Protein AF-A0A523FGY4-F1 (afdb_monomer_lite)

Foldseek 3Di:
DPDPPPPPVVVVVPPPVPCQVDWDDDDPDIDGDDDDPVSQQVVQLVCLCVVCVVVPDDDDPVCVVSSGNDDPPSD

Structure (mmCIF, N/CA/C/O backbone):
data_AF-A0A523FGY4-F1
#
_entry.id   AF-A0A523FGY4-F1
#
loop_
_atom_site.group_PDB
_atom_site.id
_atom_site.type_symbol
_atom_site.label_atom_id
_atom_site.label_alt_id
_atom_site.label_comp_id
_atom_site.label_asym_id
_atom_site.label_entity_id
_atom_site.label_seq_id
_atom_site.pdbx_PDB_ins_code
_atom_site.Cartn_x
_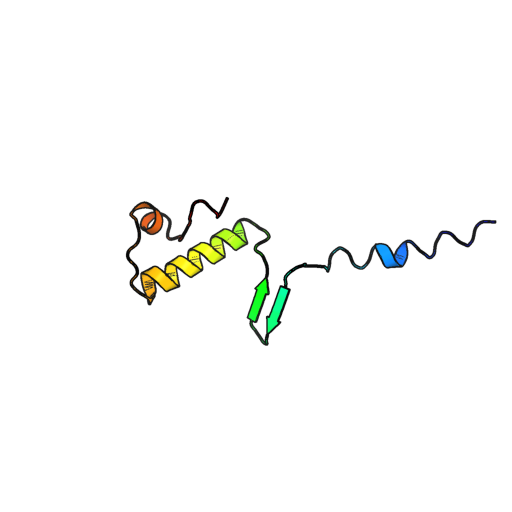atom_site.Cartn_y
_atom_site.Cartn_z
_atom_site.occupancy
_atom_site.B_iso_or_equiv
_atom_site.auth_seq_id
_atom_site.auth_comp_id
_atom_site.auth_asym_id
_atom_site.auth_atom_id
_atom_site.pdbx_PDB_model_num
ATOM 1 N N . MET A 1 1 ? 27.773 -6.184 -53.578 1.00 50.66 1 MET A N 1
ATOM 2 C CA . MET A 1 1 ? 27.807 -5.273 -52.411 1.00 50.66 1 MET A CA 1
ATOM 3 C C . MET A 1 1 ? 26.672 -5.637 -51.454 1.00 50.66 1 MET A C 1
ATOM 5 O O . MET A 1 1 ? 25.708 -4.898 -51.337 1.00 50.66 1 MET A O 1
ATOM 9 N N . GLU A 1 2 ? 26.755 -6.798 -50.797 1.00 52.34 2 GLU A N 1
ATOM 10 C CA . GLU A 1 2 ? 25.625 -7.346 -50.025 1.00 52.34 2 GLU A CA 1
ATOM 11 C C . GLU A 1 2 ? 26.094 -8.212 -48.847 1.00 52.34 2 GLU A C 1
ATOM 13 O O . GLU A 1 2 ? 25.752 -9.382 -48.703 1.00 52.34 2 GLU A O 1
ATOM 18 N N . ALA A 1 3 ? 26.952 -7.647 -47.997 1.00 51.91 3 ALA A N 1
ATOM 19 C CA . ALA A 1 3 ? 27.463 -8.372 -46.830 1.00 51.91 3 ALA A CA 1
ATOM 20 C C . ALA A 1 3 ? 27.740 -7.490 -45.600 1.00 51.91 3 ALA A C 1
ATOM 22 O O . ALA A 1 3 ? 28.393 -7.938 -44.665 1.00 51.91 3 ALA A O 1
ATOM 23 N N . ALA A 1 4 ? 27.222 -6.255 -45.559 1.00 53.81 4 ALA A N 1
ATOM 24 C CA . ALA A 1 4 ? 27.493 -5.307 -44.469 1.00 53.81 4 ALA A CA 1
ATOM 25 C C . ALA A 1 4 ? 26.229 -4.676 -43.846 1.00 53.81 4 ALA A C 1
ATOM 27 O O . ALA A 1 4 ? 26.298 -3.601 -43.267 1.00 53.81 4 ALA A O 1
ATOM 28 N N . ARG A 1 5 ? 25.059 -5.326 -43.958 1.00 56.06 5 ARG A N 1
ATOM 29 C CA . ARG A 1 5 ? 23.802 -4.864 -43.318 1.00 56.06 5 ARG A CA 1
ATOM 30 C C . ARG A 1 5 ? 23.051 -5.936 -42.525 1.00 56.06 5 ARG A C 1
ATOM 32 O O . ARG A 1 5 ? 21.883 -5.763 -42.213 1.00 56.06 5 ARG A O 1
ATOM 39 N N . ARG A 1 6 ? 23.700 -7.055 -42.191 1.00 54.34 6 ARG A N 1
ATOM 40 C CA . ARG A 1 6 ? 23.066 -8.147 -41.424 1.00 54.34 6 ARG A CA 1
ATOM 41 C C . ARG A 1 6 ? 23.636 -8.362 -40.021 1.00 54.34 6 ARG A C 1
ATOM 43 O O . ARG A 1 6 ? 23.166 -9.240 -39.316 1.00 54.34 6 ARG A O 1
ATOM 50 N N . ARG A 1 7 ? 24.623 -7.565 -39.599 1.00 50.59 7 ARG A N 1
ATOM 51 C CA . ARG A 1 7 ? 25.287 -7.724 -38.290 1.00 50.59 7 ARG A CA 1
ATOM 52 C C . ARG A 1 7 ? 24.865 -6.706 -37.227 1.00 50.59 7 ARG A C 1
ATOM 54 O O . ARG A 1 7 ? 25.148 -6.930 -36.061 1.00 50.59 7 ARG A O 1
ATOM 61 N N . THR A 1 8 ? 24.155 -5.643 -37.600 1.00 46.06 8 THR A N 1
ATOM 62 C CA . THR A 1 8 ? 23.793 -4.566 -36.660 1.00 46.06 8 THR A CA 1
ATOM 63 C C . THR A 1 8 ? 22.464 -4.819 -35.9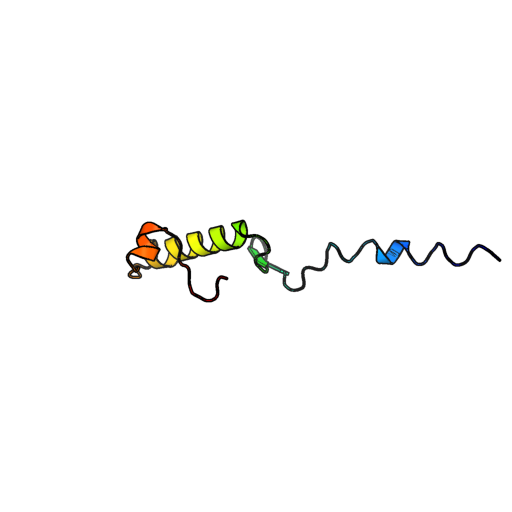37 1.00 46.06 8 THR A C 1
ATOM 65 O O . THR A 1 8 ? 22.317 -4.437 -34.786 1.00 46.06 8 THR A O 1
ATOM 68 N N . TRP A 1 9 ? 21.532 -5.559 -36.543 1.00 48.25 9 TRP A N 1
ATOM 69 C CA . TRP A 1 9 ? 20.184 -5.757 -35.985 1.00 48.25 9 TRP A CA 1
ATOM 70 C C . TRP A 1 9 ? 20.093 -6.820 -34.876 1.00 48.25 9 TRP A C 1
ATOM 72 O O . TRP A 1 9 ? 19.102 -6.879 -34.157 1.00 48.25 9 TRP A O 1
ATOM 82 N N . PHE A 1 10 ? 21.120 -7.661 -34.700 1.00 49.31 10 PHE A N 1
ATOM 83 C CA . PHE A 1 10 ? 21.082 -8.756 -33.717 1.00 49.31 10 PHE A CA 1
ATOM 84 C C . PHE A 1 10 ? 21.402 -8.292 -32.281 1.00 49.31 10 PHE A C 1
ATOM 86 O O . PHE A 1 10 ? 20.998 -8.940 -31.322 1.00 49.31 10 PHE A O 1
ATOM 93 N N . MET A 1 11 ? 22.091 -7.153 -32.115 1.00 46.31 11 MET A N 1
ATOM 94 C CA . MET A 1 11 ? 22.378 -6.561 -30.796 1.00 46.31 11 MET A CA 1
ATOM 95 C C . MET A 1 11 ? 21.287 -5.600 -30.299 1.00 46.31 11 MET A C 1
ATOM 97 O O . MET A 1 11 ? 21.235 -5.322 -29.103 1.00 46.31 11 MET A O 1
ATOM 101 N N . GLU A 1 12 ? 20.416 -5.115 -31.187 1.00 50.59 12 GLU A N 1
ATOM 102 C CA . GLU A 1 12 ? 19.305 -4.212 -30.849 1.00 50.59 12 GLU A CA 1
ATOM 103 C C . GLU A 1 12 ? 18.091 -4.983 -30.301 1.00 50.59 12 GLU A C 1
ATOM 105 O O . GLU A 1 12 ? 17.408 -4.524 -29.389 1.00 50.59 12 GLU A O 1
ATOM 110 N N . ALA A 1 13 ? 17.879 -6.212 -30.783 1.00 50.38 13 ALA A N 1
ATOM 111 C CA . ALA A 1 13 ? 16.748 -7.053 -30.393 1.00 50.38 13 ALA A CA 1
ATOM 112 C C . ALA A 1 13 ? 16.871 -7.697 -28.994 1.00 50.38 13 ALA A C 1
ATOM 114 O O . ALA A 1 13 ? 15.879 -8.204 -28.480 1.00 50.38 13 ALA A O 1
ATOM 115 N N . ILE A 1 14 ? 18.054 -7.683 -28.359 1.00 54.38 14 ILE A N 1
ATOM 116 C CA . ILE A 1 14 ? 18.303 -8.406 -27.093 1.00 54.38 14 ILE A CA 1
ATOM 117 C C . ILE A 1 14 ? 18.217 -7.536 -25.819 1.00 54.38 14 ILE A C 1
ATOM 119 O O . ILE A 1 14 ? 18.306 -8.088 -24.732 1.00 54.38 14 ILE A O 1
ATOM 123 N N . ARG A 1 15 ? 17.977 -6.213 -25.850 1.00 52.25 15 ARG A N 1
ATOM 124 C CA . ARG A 1 15 ? 18.035 -5.424 -24.586 1.00 52.25 15 ARG A CA 1
ATOM 125 C C . ARG A 1 15 ? 16.940 -4.413 -24.268 1.00 52.25 15 ARG A C 1
ATOM 127 O O . ARG A 1 15 ? 17.051 -3.743 -23.247 1.00 52.25 15 ARG A O 1
ATOM 134 N N . PHE A 1 16 ? 15.856 -4.340 -25.034 1.00 47.44 16 PHE A N 1
ATOM 135 C CA . PHE A 1 16 ? 14.716 -3.507 -24.622 1.00 47.44 16 PHE A CA 1
ATOM 136 C C . PHE A 1 16 ? 13.755 -4.218 -23.657 1.00 47.44 16 PHE A C 1
ATOM 138 O O . PHE A 1 16 ? 13.108 -3.551 -22.860 1.00 47.44 16 PHE A O 1
ATOM 145 N N . SER A 1 17 ? 13.714 -5.556 -23.648 1.00 51.31 17 SER A N 1
ATOM 146 C CA . SER A 1 17 ? 12.830 -6.311 -22.740 1.00 51.31 17 SER A CA 1
ATOM 147 C C . SER A 1 17 ? 13.336 -6.392 -21.290 1.00 51.31 17 SER A C 1
ATOM 149 O O . SER A 1 17 ? 12.547 -6.702 -20.402 1.00 51.31 17 SER A O 1
ATOM 151 N N . GLU A 1 18 ? 14.625 -6.140 -21.033 1.00 56.75 18 GLU A N 1
ATOM 152 C CA . GLU A 1 18 ? 15.227 -6.224 -19.687 1.00 56.75 18 GLU A CA 1
ATOM 153 C C . GLU A 1 18 ? 15.416 -4.861 -19.006 1.00 56.75 18 GLU A C 1
ATOM 155 O O . GLU A 1 18 ? 15.745 -4.800 -17.821 1.00 56.75 18 GLU A O 1
ATOM 160 N N . TYR A 1 19 ? 15.205 -3.751 -19.719 1.00 59.53 19 TYR A N 1
ATOM 161 C CA . TYR A 1 19 ? 15.352 -2.422 -19.138 1.00 59.53 19 TYR A CA 1
ATOM 162 C C . TYR A 1 19 ? 14.085 -2.046 -18.364 1.00 59.53 19 TYR A C 1
ATOM 164 O O . TYR A 1 19 ? 13.180 -1.408 -18.898 1.00 59.53 19 TYR A O 1
ATOM 172 N N . ARG A 1 20 ? 14.016 -2.455 -17.092 1.00 70.00 20 ARG A N 1
ATOM 173 C CA . ARG A 1 20 ? 13.062 -1.899 -16.125 1.00 70.00 20 ARG A CA 1
ATOM 174 C C . ARG A 1 20 ? 13.694 -0.648 -15.514 1.00 70.00 20 ARG A C 1
ATOM 176 O O . ARG A 1 20 ? 14.596 -0.796 -14.689 1.00 70.00 20 ARG A O 1
ATOM 183 N N . PRO A 1 21 ? 13.268 0.568 -15.908 1.00 66.06 21 PRO A N 1
ATOM 184 C CA . PRO A 1 21 ? 13.968 1.809 -15.566 1.00 66.06 21 PRO A CA 1
ATOM 185 C C . PRO A 1 21 ? 14.098 2.056 -14.055 1.00 66.06 21 PRO A C 1
ATOM 187 O O . PRO A 1 21 ? 14.951 2.837 -13.644 1.00 66.06 21 PRO A O 1
ATOM 190 N N . VAL A 1 22 ? 13.307 1.363 -13.224 1.00 79.00 22 VAL A N 1
ATOM 191 C CA . VAL A 1 22 ? 13.417 1.375 -11.761 1.00 79.00 22 VAL A CA 1
ATOM 192 C C . VAL A 1 22 ? 13.178 -0.043 -11.216 1.00 79.00 22 VAL A C 1
ATOM 194 O O . VAL A 1 22 ? 12.048 -0.406 -10.900 1.00 79.00 22 VAL A O 1
ATOM 197 N N . SER A 1 23 ? 14.235 -0.858 -11.122 1.00 88.12 23 SER A N 1
ATOM 198 C CA . SER A 1 23 ? 14.275 -2.068 -10.281 1.00 88.12 23 SER A CA 1
ATOM 199 C C . SER A 1 23 ? 15.558 -2.068 -9.445 1.00 88.12 23 SER A C 1
ATOM 201 O O . SER A 1 23 ? 16.661 -1.948 -9.980 1.00 88.12 23 SER A O 1
ATOM 203 N N . ILE A 1 24 ? 15.418 -2.172 -8.123 1.00 90.81 24 ILE A N 1
ATOM 204 C CA . ILE A 1 24 ? 16.517 -2.244 -7.155 1.00 90.81 24 ILE A CA 1
ATOM 205 C C . ILE A 1 24 ? 16.340 -3.523 -6.345 1.00 90.81 24 ILE A C 1
ATOM 207 O O . ILE A 1 24 ? 15.308 -3.723 -5.708 1.00 90.81 24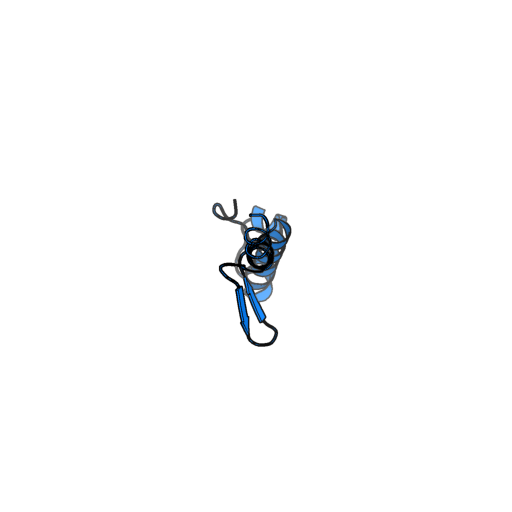 ILE A O 1
ATOM 211 N N . ARG A 1 25 ? 17.362 -4.382 -6.327 1.00 92.81 25 ARG A N 1
ATOM 212 C CA . ARG A 1 25 ? 17.351 -5.643 -5.575 1.00 92.81 25 ARG A CA 1
ATOM 213 C C . ARG A 1 25 ? 18.355 -5.620 -4.430 1.00 92.81 25 ARG A C 1
ATOM 215 O O . ARG A 1 25 ? 19.500 -5.216 -4.607 1.00 92.81 25 ARG A O 1
ATOM 222 N N . SER A 1 26 ? 17.933 -6.105 -3.266 1.00 93.88 26 SER A N 1
ATOM 223 C CA . SER A 1 26 ? 18.781 -6.320 -2.094 1.00 93.88 26 SER A CA 1
ATOM 224 C C . SER A 1 26 ? 18.390 -7.628 -1.414 1.00 93.88 26 SER A C 1
ATOM 226 O O . SER A 1 26 ? 17.310 -7.745 -0.840 1.00 93.88 26 SER A O 1
ATOM 228 N N . ARG A 1 27 ? 19.275 -8.632 -1.480 1.00 94.56 27 ARG A N 1
ATOM 229 C CA . ARG A 1 27 ? 19.016 -9.998 -0.989 1.00 94.56 27 ARG A CA 1
ATOM 230 C C . ARG A 1 27 ? 17.693 -10.551 -1.543 1.00 94.56 27 ARG A C 1
ATOM 232 O O . ARG A 1 27 ? 17.587 -10.769 -2.742 1.00 94.56 27 ARG A O 1
ATOM 239 N N . ASN A 1 28 ? 16.716 -10.794 -0.674 1.00 94.88 28 ASN A N 1
ATOM 240 C CA . ASN A 1 28 ? 15.396 -11.336 -0.981 1.00 94.88 28 ASN A CA 1
ATOM 241 C C . ASN A 1 28 ? 14.323 -10.250 -1.186 1.00 94.88 28 ASN A C 1
ATOM 243 O O . ASN A 1 28 ? 13.140 -10.573 -1.190 1.00 94.88 28 ASN A O 1
ATOM 247 N N . LEU A 1 29 ? 14.721 -8.982 -1.324 1.00 93.19 29 LEU A N 1
ATOM 248 C CA . LEU A 1 29 ? 13.823 -7.849 -1.536 1.00 93.19 29 LEU A CA 1
ATOM 249 C C . LEU A 1 29 ? 14.082 -7.196 -2.894 1.00 93.19 29 LEU A C 1
ATOM 251 O O . LEU A 1 29 ? 15.229 -7.024 -3.313 1.00 93.19 29 LEU A O 1
ATOM 255 N N . GLU A 1 30 ? 13.001 -6.791 -3.554 1.00 91.69 30 GLU A N 1
ATOM 256 C CA . GLU A 1 30 ? 13.019 -6.018 -4.792 1.00 91.69 30 GLU A CA 1
ATOM 257 C C . GLU A 1 30 ? 12.078 -4.820 -4.665 1.00 91.69 30 GLU A C 1
ATOM 259 O O . GLU A 1 30 ? 10.917 -4.973 -4.294 1.00 91.69 30 GLU A O 1
ATOM 264 N N . ALA A 1 31 ? 12.583 -3.637 -5.002 1.00 90.88 31 ALA A N 1
ATOM 265 C CA . ALA A 1 31 ? 11.787 -2.445 -5.235 1.00 90.88 31 ALA A CA 1
ATOM 266 C C . ALA A 1 31 ? 11.669 -2.236 -6.744 1.00 90.88 31 ALA A C 1
ATOM 268 O O . ALA A 1 31 ? 12.685 -2.127 -7.428 1.00 90.88 31 ALA A O 1
ATOM 2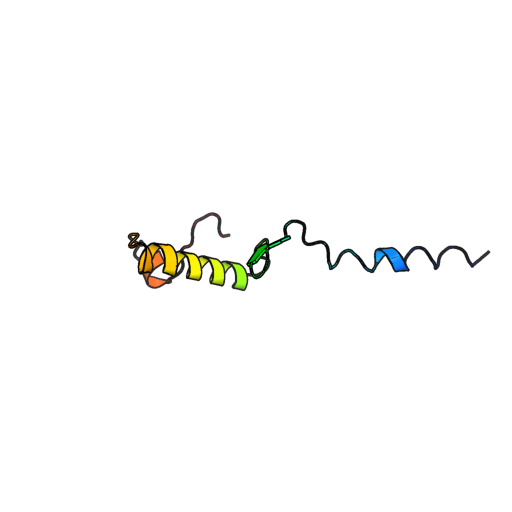69 N N . ARG A 1 32 ? 10.441 -2.177 -7.257 1.00 91.38 32 ARG A N 1
ATOM 270 C CA . ARG A 1 32 ? 10.132 -1.925 -8.668 1.00 91.38 32 ARG A CA 1
ATOM 271 C C . ARG A 1 32 ? 8.858 -1.101 -8.789 1.00 91.38 32 ARG A C 1
ATOM 273 O O . ARG A 1 32 ? 8.074 -1.056 -7.843 1.00 91.38 32 ARG A O 1
ATOM 280 N N . LEU A 1 33 ? 8.626 -0.506 -9.955 1.00 90.88 33 LEU A N 1
ATOM 281 C CA . LEU A 1 33 ? 7.314 0.066 -10.263 1.00 90.88 33 LEU A CA 1
ATOM 282 C C . LEU A 1 33 ? 6.265 -1.046 -10.433 1.00 90.88 33 LEU A C 1
ATOM 284 O O . LEU A 1 33 ? 6.577 -2.163 -10.868 1.00 90.88 33 LEU A O 1
ATOM 288 N N . ALA A 1 34 ? 5.025 -0.727 -10.062 1.00 91.06 34 ALA A N 1
ATOM 289 C CA . ALA A 1 34 ? 3.861 -1.524 -10.419 1.00 91.06 34 ALA A CA 1
ATOM 290 C C . ALA A 1 34 ? 3.649 -1.433 -11.937 1.00 91.06 34 ALA A C 1
ATOM 292 O O . ALA A 1 34 ? 3.726 -0.349 -12.511 1.00 91.06 34 ALA A O 1
ATOM 293 N N . GLU A 1 35 ? 3.425 -2.570 -12.590 1.00 90.94 35 GLU A N 1
ATOM 294 C CA . GLU A 1 35 ? 3.273 -2.656 -14.051 1.00 90.94 35 GLU A CA 1
ATOM 295 C C . GLU A 1 35 ? 1.906 -3.206 -14.462 1.00 90.94 35 GLU A C 1
ATOM 297 O O . GLU A 1 35 ? 1.542 -3.161 -15.635 1.00 90.94 35 GLU A O 1
ATOM 302 N N . THR A 1 36 ? 1.154 -3.745 -13.504 1.00 93.06 36 THR A N 1
ATOM 303 C CA . THR A 1 36 ? -0.162 -4.344 -13.722 1.00 93.06 36 THR A CA 1
ATOM 304 C C . THR A 1 36 ? -1.137 -3.885 -12.647 1.00 93.06 36 THR A C 1
ATOM 306 O O . THR A 1 36 ? -0.730 -3.564 -11.531 1.00 93.06 36 THR A O 1
ATOM 309 N N . GLU A 1 37 ? -2.435 -3.928 -12.944 1.00 94.62 37 GLU A N 1
ATOM 310 C CA . GLU A 1 37 ? -3.487 -3.687 -11.944 1.00 94.62 37 GLU A CA 1
ATOM 311 C C . GLU A 1 37 ? -3.349 -4.636 -10.744 1.00 94.62 37 GLU A C 1
ATOM 313 O O . GLU A 1 37 ? -3.534 -4.229 -9.603 1.00 94.62 37 GLU A O 1
ATOM 318 N N . ALA A 1 38 ? -2.920 -5.880 -10.984 1.00 96.00 38 ALA A N 1
ATOM 319 C CA . ALA A 1 38 ? -2.654 -6.852 -9.928 1.00 96.00 38 ALA A CA 1
ATOM 320 C C . ALA A 1 38 ? -1.518 -6.419 -8.978 1.00 96.00 38 ALA A C 1
ATOM 322 O O . ALA A 1 38 ? -1.569 -6.738 -7.789 1.00 96.00 38 ALA A O 1
ATOM 323 N N . ASP A 1 39 ? -0.506 -5.692 -9.470 1.00 94.69 39 ASP A N 1
ATOM 324 C CA . ASP A 1 39 ? 0.557 -5.137 -8.622 1.00 94.69 39 ASP A CA 1
ATOM 325 C C . ASP A 1 39 ? 0.020 -4.036 -7.705 1.00 94.69 39 ASP A C 1
ATOM 327 O O . ASP A 1 39 ? 0.361 -4.003 -6.521 1.00 94.69 39 ASP A O 1
ATOM 331 N N . VAL A 1 40 ? -0.824 -3.154 -8.249 1.00 95.19 40 VAL A N 1
ATOM 332 C CA . VAL A 1 40 ? -1.476 -2.076 -7.494 1.00 95.19 40 VAL A CA 1
ATOM 333 C C . VAL A 1 40 ? -2.384 -2.681 -6.428 1.00 95.19 40 VAL A C 1
ATOM 335 O O . VAL A 1 40 ? -2.221 -2.387 -5.246 1.00 95.19 40 VAL A O 1
ATOM 338 N N . ASP A 1 41 ? -3.245 -3.623 -6.812 1.00 97.00 41 ASP A N 1
ATOM 339 C CA . ASP A 1 41 ? -4.130 -4.356 -5.905 1.00 97.00 41 ASP A CA 1
ATOM 340 C C . ASP A 1 41 ? -3.364 -5.018 -4.751 1.00 97.00 41 ASP A C 1
ATOM 342 O O . ASP A 1 41 ? -3.752 -4.912 -3.582 1.00 97.00 41 ASP A O 1
ATOM 346 N N . ALA A 1 42 ? -2.252 -5.692 -5.061 1.00 97.00 42 ALA A N 1
ATOM 347 C CA . ALA A 1 42 ? -1.417 -6.339 -4.057 1.00 97.00 42 ALA A CA 1
ATOM 348 C C . ALA A 1 42 ? -0.759 -5.323 -3.110 1.00 97.00 42 ALA A C 1
ATOM 350 O O . ALA A 1 42 ? -0.703 -5.559 -1.897 1.00 97.00 42 ALA A O 1
ATOM 351 N N . ALA A 1 43 ? -0.282 -4.192 -3.637 1.00 96.12 43 ALA A N 1
ATOM 352 C CA . ALA A 1 43 ? 0.308 -3.120 -2.843 1.00 96.12 43 ALA A CA 1
ATOM 353 C C . ALA A 1 43 ? -0.729 -2.467 -1.913 1.00 96.12 43 ALA A C 1
ATOM 355 O O . ALA A 1 43 ? -0.469 -2.314 -0.718 1.00 96.12 43 ALA A O 1
ATOM 356 N N . GLN A 1 44 ? -1.924 -2.158 -2.419 1.00 97.81 44 GLN A N 1
ATOM 357 C CA . GLN A 1 44 ? -3.023 -1.582 -1.640 1.00 97.81 44 GLN A CA 1
ATOM 358 C C . GLN A 1 44 ? -3.508 -2.526 -0.534 1.00 97.81 44 GLN A C 1
ATOM 360 O O . GLN A 1 44 ? -3.747 -2.090 0.595 1.00 97.81 44 GLN A O 1
ATOM 365 N N . ALA A 1 45 ? -3.609 -3.828 -0.818 1.00 98.44 45 ALA A N 1
ATOM 366 C CA . ALA A 1 45 ? -3.945 -4.833 0.188 1.00 98.44 45 ALA A CA 1
ATOM 367 C C . ALA A 1 45 ? -2.846 -4.965 1.258 1.00 98.44 45 ALA A C 1
ATOM 369 O O . ALA A 1 45 ? -3.142 -5.128 2.443 1.00 98.44 45 ALA A O 1
ATOM 370 N N . LEU A 1 46 ? -1.566 -4.876 0.871 1.00 97.81 46 LEU A N 1
ATOM 371 C CA . LEU A 1 46 ? -0.454 -4.877 1.823 1.00 97.81 46 LEU A CA 1
ATOM 372 C C . LEU A 1 46 ? -0.494 -3.647 2.737 1.00 97.81 46 LEU A C 1
ATOM 374 O O . LEU A 1 46 ? -0.406 -3.819 3.952 1.00 97.81 46 LEU A O 1
ATOM 378 N N . ARG A 1 47 ? -0.673 -2.444 2.173 1.00 97.88 47 ARG A N 1
ATOM 379 C CA . ARG A 1 47 ? -0.861 -1.204 2.944 1.00 97.88 47 ARG A CA 1
ATOM 380 C C . ARG A 1 47 ? -2.018 -1.342 3.927 1.00 97.88 47 ARG A C 1
ATOM 382 O O . ARG A 1 47 ? -1.856 -0.986 5.091 1.00 97.88 47 ARG A O 1
ATOM 389 N N . TYR A 1 48 ? -3.139 -1.929 3.490 1.00 98.50 48 TYR A N 1
ATOM 390 C CA . TYR A 1 48 ? -4.297 -2.126 4.355 1.00 98.50 48 TYR A CA 1
ATOM 391 C C . TYR A 1 48 ? -3.950 -2.957 5.603 1.00 98.50 48 TYR A C 1
ATOM 393 O O . TYR A 1 48 ? -4.204 -2.540 6.733 1.00 98.50 48 TYR A O 1
ATOM 401 N N . ARG A 1 49 ? -3.318 -4.122 5.404 1.00 98.62 49 ARG A N 1
ATOM 402 C CA . ARG A 1 49 ? -2.911 -5.003 6.512 1.00 98.62 49 ARG A CA 1
ATOM 403 C C . ARG A 1 49 ? -1.954 -4.302 7.469 1.00 98.62 49 ARG A C 1
ATOM 405 O O . ARG A 1 49 ? -2.198 -4.278 8.668 1.00 98.62 49 ARG A O 1
ATOM 412 N N . VAL A 1 50 ? -0.900 -3.684 6.939 1.00 98.38 50 VAL A N 1
ATOM 413 C CA . VAL A 1 50 ? 0.126 -3.052 7.775 1.00 98.38 50 VAL A CA 1
ATOM 414 C C . VAL A 1 50 ? -0.458 -1.865 8.537 1.00 98.38 50 VAL A C 1
ATOM 416 O O . VAL A 1 50 ? -0.352 -1.806 9.757 1.00 98.38 50 VAL A O 1
ATOM 419 N N . PHE A 1 51 ? -1.109 -0.921 7.859 1.00 98.25 51 PHE A N 1
ATOM 420 C CA . PHE A 1 51 ? -1.529 0.312 8.518 1.00 98.25 51 PHE A CA 1
ATOM 421 C C . PHE A 1 51 ? -2.761 0.136 9.397 1.00 98.25 51 PHE A C 1
ATOM 423 O O . PHE A 1 51 ? -2.764 0.619 10.526 1.00 98.25 51 PHE A O 1
ATOM 430 N N . TYR A 1 52 ? -3.790 -0.563 8.924 1.00 98.19 52 TYR A N 1
ATOM 431 C CA . TYR A 1 52 ? -5.067 -0.624 9.635 1.00 98.19 52 TYR A CA 1
ATOM 432 C C . TYR A 1 52 ? -5.159 -1.840 10.555 1.00 98.19 52 TYR A C 1
ATOM 434 O O . TYR A 1 52 ? -5.659 -1.712 11.670 1.00 98.19 52 TYR A O 1
ATOM 442 N N . GLU A 1 53 ? -4.655 -3.006 10.136 1.00 98.06 53 GLU A N 1
ATOM 443 C CA . GLU A 1 53 ? -4.744 -4.222 10.960 1.00 98.06 53 GLU A CA 1
ATOM 444 C C . GLU A 1 53 ? -3.599 -4.327 11.972 1.00 98.06 53 GLU A C 1
ATOM 446 O O . GLU A 1 53 ? -3.844 -4.632 13.137 1.00 98.06 53 GLU A O 1
ATOM 451 N N . GLU A 1 54 ? -2.359 -4.051 11.562 1.00 98.44 54 GLU A N 1
ATOM 452 C CA . GLU A 1 54 ? -1.191 -4.176 12.445 1.00 98.44 54 GLU A CA 1
ATOM 453 C C . GLU A 1 54 ? -0.911 -2.883 13.224 1.00 98.44 54 GLU A C 1
ATOM 455 O O . GLU A 1 54 ? -0.656 -2.923 14.428 1.00 98.44 54 GLU A O 1
ATOM 460 N N . MET A 1 55 ? -0.982 -1.722 12.566 1.00 98.12 55 MET A N 1
ATOM 461 C CA . MET A 1 55 ? -0.628 -0.427 13.164 1.00 98.12 55 MET A CA 1
ATOM 462 C C . MET A 1 55 ? -1.828 0.379 13.684 1.00 98.12 55 MET A C 1
ATOM 464 O O . MET A 1 55 ? -1.641 1.483 14.194 1.00 98.12 55 MET A O 1
ATOM 468 N N . SER A 1 56 ? -3.044 -0.177 13.624 1.00 97.31 56 SER A N 1
ATOM 469 C CA . SER A 1 56 ? -4.266 0.421 14.193 1.00 97.31 56 SER A CA 1
ATOM 470 C C . SER A 1 56 ? -4.627 1.814 13.648 1.00 97.31 56 SER A C 1
ATOM 472 O O . SER A 1 56 ? -5.205 2.634 14.365 1.00 97.31 56 SER A O 1
ATOM 474 N N . ALA A 1 57 ? -4.303 2.107 12.386 1.00 98.06 57 ALA A N 1
ATOM 475 C CA . ALA A 1 57 ? -4.855 3.265 11.689 1.00 98.06 57 ALA A CA 1
ATOM 476 C C . ALA A 1 57 ? -6.383 3.134 11.550 1.00 98.06 57 ALA A C 1
ATOM 478 O O . ALA A 1 57 ? -6.923 2.030 11.470 1.00 98.06 57 ALA A O 1
ATOM 479 N N . THR A 1 58 ? -7.091 4.264 11.489 1.00 97.81 58 THR A N 1
ATOM 480 C CA . THR A 1 58 ? -8.556 4.284 11.353 1.00 97.81 58 THR A CA 1
ATOM 481 C C . THR A 1 58 ? -8.956 4.381 9.877 1.00 97.81 58 THR A C 1
ATOM 483 O O . THR A 1 58 ? -8.698 5.422 9.268 1.00 97.81 58 THR A O 1
ATOM 486 N N . PRO A 1 59 ? -9.600 3.356 9.287 1.00 97.25 59 PRO A N 1
ATOM 487 C CA . PRO A 1 59 ? -10.036 3.405 7.894 1.00 97.25 59 PRO A CA 1
ATOM 488 C C . PRO A 1 59 ? -11.326 4.212 7.730 1.00 97.25 59 PRO A C 1
ATOM 490 O O . PRO A 1 59 ? -12.173 4.261 8.627 1.00 97.25 59 PRO A O 1
ATOM 493 N N . SER A 1 60 ? -11.517 4.789 6.541 1.00 97.19 60 SER A N 1
ATOM 494 C CA . SER A 1 60 ? -12.851 5.207 6.100 1.00 97.19 60 SER A CA 1
ATOM 495 C C . SER A 1 60 ? -13.744 3.977 5.883 1.00 97.19 60 SER A C 1
ATOM 497 O O . SER A 1 60 ? -13.258 2.850 5.754 1.00 97.19 60 SER A O 1
ATOM 499 N N . ALA A 1 61 ? -15.063 4.178 5.804 1.00 97.62 61 ALA A N 1
ATOM 500 C CA . ALA A 1 61 ? -15.996 3.081 5.532 1.00 97.62 61 ALA A CA 1
ATOM 501 C C . ALA A 1 61 ? -15.697 2.379 4.192 1.00 97.62 61 ALA A C 1
ATOM 503 O O . ALA A 1 61 ? -15.795 1.158 4.097 1.00 97.62 61 ALA A O 1
ATOM 504 N N . GLU A 1 62 ? -15.287 3.144 3.179 1.00 97.12 62 GLU A N 1
ATOM 505 C CA . GLU A 1 62 ? -14.951 2.631 1.848 1.00 97.12 62 GLU A CA 1
ATOM 506 C C . GLU A 1 62 ? -13.664 1.795 1.869 1.00 97.12 62 GLU A C 1
ATOM 508 O O . GLU A 1 62 ? -13.655 0.672 1.364 1.00 97.12 62 GLU A O 1
ATOM 513 N N . ILE A 1 63 ? -12.610 2.288 2.530 1.00 97.56 63 ILE A N 1
ATOM 514 C CA . ILE A 1 63 ? -11.336 1.565 2.686 1.00 97.56 63 ILE A CA 1
ATOM 515 C C . ILE A 1 63 ? -11.546 0.269 3.482 1.00 97.56 63 ILE A C 1
ATOM 517 O O . ILE A 1 63 ? -11.046 -0.789 3.095 1.00 97.56 63 ILE A O 1
ATOM 521 N N . ALA A 1 64 ? -12.339 0.319 4.559 1.00 97.50 64 ALA A N 1
ATOM 522 C CA . ALA A 1 64 ? -12.668 -0.854 5.368 1.00 97.50 64 ALA A CA 1
ATOM 523 C C . ALA A 1 64 ? -13.443 -1.917 4.572 1.00 97.50 64 ALA A C 1
ATOM 525 O O . ALA A 1 64 ? -13.146 -3.108 4.682 1.00 97.50 64 ALA A O 1
ATOM 526 N N . ALA A 1 65 ? -14.415 -1.500 3.753 1.00 98.00 65 ALA A N 1
ATOM 527 C CA . ALA A 1 65 ? -15.198 -2.408 2.919 1.00 98.00 65 ALA A CA 1
ATOM 528 C C . ALA A 1 65 ? -14.350 -3.050 1.810 1.00 98.00 65 ALA A C 1
ATOM 530 O O . ALA A 1 65 ? -14.479 -4.245 1.545 1.00 98.00 65 ALA A O 1
ATOM 531 N N . ALA A 1 66 ? -13.463 -2.273 1.183 1.00 97.31 66 ALA A N 1
ATOM 532 C CA . ALA A 1 66 ? -12.604 -2.747 0.102 1.00 97.31 66 ALA A CA 1
ATOM 533 C C . ALA A 1 66 ? -11.416 -3.591 0.590 1.00 97.31 66 ALA A C 1
ATOM 535 O O . ALA A 1 66 ? -10.859 -4.358 -0.198 1.00 97.31 66 ALA A O 1
ATOM 536 N N . ARG A 1 67 ? -11.009 -3.437 1.862 1.00 97.94 67 ARG A N 1
ATOM 537 C CA . ARG A 1 67 ? -9.764 -3.992 2.433 1.00 97.94 67 ARG A CA 1
ATOM 538 C C . ARG A 1 67 ? -8.535 -3.672 1.574 1.00 97.94 67 ARG A C 1
ATOM 540 O O . ARG A 1 67 ? -7.614 -4.479 1.431 1.00 97.94 67 ARG A O 1
ATOM 547 N N . ARG A 1 68 ? -8.557 -2.481 0.984 1.00 98.00 68 ARG A N 1
ATOM 548 C CA . ARG A 1 68 ? -7.531 -1.912 0.118 1.00 98.00 68 ARG A CA 1
ATOM 549 C C . ARG A 1 68 ? -7.381 -0.454 0.513 1.00 98.00 68 ARG A C 1
ATOM 551 O O . ARG A 1 68 ? -8.372 0.266 0.588 1.00 98.00 68 ARG A O 1
ATOM 558 N N . ASP A 1 69 ? -6.153 -0.045 0.783 1.00 97.81 69 ASP A N 1
ATOM 559 C CA . ASP A 1 69 ? -5.818 1.358 1.003 1.00 97.81 69 ASP A CA 1
ATOM 560 C C . ASP A 1 69 ? -5.617 2.008 -0.367 1.00 97.81 69 ASP A C 1
ATOM 562 O O . ASP A 1 69 ? -4.576 1.763 -0.972 1.00 97.81 69 ASP A O 1
ATOM 566 N N . PHE A 1 70 ? -6.616 2.725 -0.890 1.00 96.25 70 PHE A N 1
ATOM 567 C CA . PHE A 1 70 ? -6.570 3.386 -2.202 1.00 96.25 70 PHE A CA 1
ATOM 568 C C . PHE A 1 70 ? -6.797 4.897 -2.082 1.00 96.25 70 PHE A C 1
ATOM 570 O O . PHE A 1 70 ? -7.516 5.348 -1.187 1.00 96.25 70 PHE A O 1
ATOM 577 N N . ASP A 1 71 ? -6.216 5.674 -2.996 1.00 92.69 71 ASP A N 1
ATOM 578 C CA . ASP A 1 71 ? -6.397 7.127 -3.069 1.00 92.69 71 ASP A CA 1
ATOM 579 C C . ASP A 1 71 ? -6.531 7.653 -4.515 1.00 92.69 71 ASP A C 1
ATOM 581 O O . ASP A 1 71 ? -6.555 6.896 -5.484 1.00 92.69 71 ASP A O 1
ATOM 585 N N . ALA A 1 72 ? -6.681 8.974 -4.663 1.00 91.94 72 ALA A N 1
ATOM 586 C CA . ALA A 1 72 ? -6.914 9.634 -5.950 1.00 91.94 72 ALA A CA 1
ATOM 587 C C . ALA A 1 72 ? -5.713 9.606 -6.919 1.00 91.94 72 ALA A C 1
ATOM 589 O O . ALA A 1 72 ? -5.860 10.037 -8.061 1.00 91.94 72 ALA A O 1
ATOM 590 N N . PHE A 1 73 ? -4.537 9.156 -6.478 1.00 88.00 73 PHE A N 1
ATOM 591 C CA . PHE A 1 73 ? -3.325 9.042 -7.291 1.00 88.00 73 PHE A CA 1
ATOM 592 C C . PHE A 1 73 ? -3.064 7.613 -7.784 1.00 88.00 73 PHE A C 1
ATOM 594 O O . PHE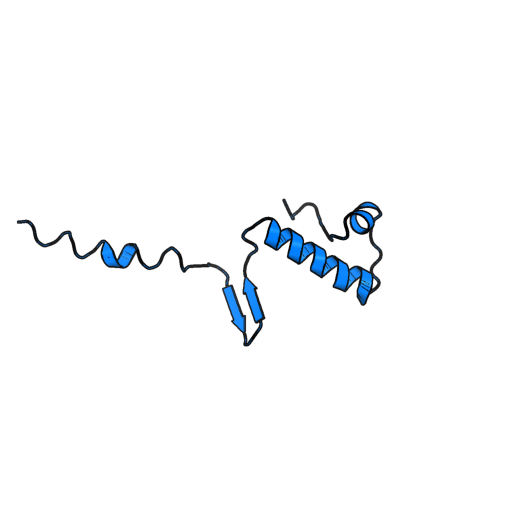 A 1 73 ? -2.139 7.414 -8.567 1.00 88.00 73 PHE A O 1
ATOM 601 N N . ASP A 1 74 ? -3.861 6.629 -7.355 1.00 86.69 74 ASP A N 1
ATOM 602 C CA . ASP A 1 74 ? -3.721 5.232 -7.786 1.00 86.69 74 ASP A CA 1
ATOM 603 C C . ASP A 1 74 ? -4.276 4.970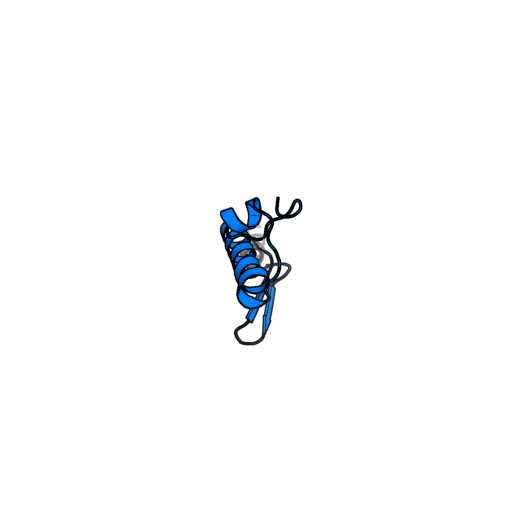 -9.211 1.00 86.69 74 ASP A C 1
ATOM 605 O O . ASP A 1 74 ? -4.201 3.838 -9.694 1.00 86.69 74 ASP A O 1
ATOM 609 N N . SER A 1 75 ? -4.828 5.994 -9.882 1.00 76.38 75 SER A N 1
ATOM 610 C CA . SER A 1 75 ? -5.437 5.941 -11.227 1.00 76.38 75 SER A CA 1
ATOM 611 C C . SER A 1 75 ? -4.611 6.615 -12.317 1.00 76.38 75 SER A C 1
ATOM 613 O O . SER A 1 75 ? -4.175 7.764 -12.072 1.00 76.38 75 SER A O 1
#

Radius of gyration: 21.33 Å; chains: 1; bounding box: 44×21×67 Å

pLDDT: mean 83.11, std 19.27, range [46.06, 98.62]

Sequence (75 aa):
MEAARRRTWFMEAIRFSEYRPVSIRSRNLEARLAETEADVDAAQALRYRVFYEEMSATPSAEIAAARRDFDAFDS

Secondary structure (DSSP, 8-state):
--SSSSSSTTTTTTSSSS--SSEEEETTEEEE---SHHHHHHHHHHHHIIIIIIS-----HHHHHHTS---TT--